Protein AF-A0A127MH99-F1 (afdb_monomer)

Solvent-accessible surface area (backbone atoms only — not comparable to full-atom values): 6522 Å² total; per-residue (Å²): 138,86,88,87,88,80,81,87,85,88,80,90,78,88,84,82,89,78,88,77,77,91,67,91,73,80,88,67,73,71,70,72,72,69,53,63,16,40,47,59,69,36,72,24,43,33,39,38,42,49,91,92,46,76,45,81,42,60,27,30,24,69,34,56,36,41,48,76,30,77,29,43,28,36,32,64,85,78,74,41,80,44,71,27,31,21,74,32,61,40,31,28,37,25,75,58,69,78,75,77,72,87,82,127

pLDDT: mean 72.12, std 19.81, range [32.78, 92.5]

Nearest PDB structures (foldseek):
  3vki-assembly1_A  TM=9.210E-01  e=1.189E-04  Salmonella enterica subsp. enterica serovar Typhimurium
  3tee-assembly1_A  TM=8.749E-01  e=6.529E-05  Salmonella enterica subsp. enterica serovar Typhimurium
  2d9t-assembly1_A  TM=5.971E-01  e=7.546E-01  Mus musculus
  4a4g-assembly1_A  TM=6.218E-01  e=1.970E+00  Homo sapiens
  3nfg-assembly3_E  TM=2.205E-01  e=3.379E+00  Nakaseomyces glabratus

Mean predicted aligned error: 15.26 Å

Foldseek 3Di:
DDDDDDDDDDDDDDDDDDDDDPPPDDPPPPVVVLQQWEAAQDWAWEWEDDPPDTDTFIWGFNHTDHAQDWGWIQGPVVRDIAIFGTNGRRYTYHYDDPPPDDDD

Secondary structure (DSSP, 8-state):
-----------------------------------SEE-TT-EEEEEEEETTEEEEEEEEESS-EETT-EEEEEETTTTEEEEEEEEETTEEEEE---------

Radius of gyration: 27.73 Å; Cα contacts (8 Å, |Δi|>4): 177; chains: 1; bounding box: 43×36×87 Å

Structure (mmCIF, N/CA/C/O backbone):
data_AF-A0A127MH99-F1
#
_entry.id   AF-A0A127MH99-F1
#
loop_
_atom_site.group_PDB
_atom_site.id
_atom_site.type_symbol
_atom_site.label_atom_id
_atom_site.label_alt_id
_atom_site.label_comp_id
_atom_site.label_asym_id
_atom_site.label_entity_id
_atom_site.label_seq_id
_atom_site.pdbx_PDB_ins_code
_atom_site.Cartn_x
_atom_site.Cartn_y
_atom_site.Cartn_z
_atom_site.occupancy
_atom_site.B_iso_or_equiv
_atom_site.auth_seq_id
_atom_site.auth_comp_id
_atom_site.auth_asym_id
_atom_site.auth_atom_id
_atom_site.pdbx_PDB_model_num
ATOM 1 N N . MET A 1 1 ? 27.116 -27.726 52.375 1.00 39.94 1 MET A N 1
ATOM 2 C CA . MET A 1 1 ? 28.547 -27.568 52.052 1.00 39.94 1 MET A CA 1
ATOM 3 C C . MET A 1 1 ? 28.714 -26.267 51.259 1.00 39.94 1 MET A C 1
ATOM 5 O O . MET A 1 1 ? 28.294 -26.234 50.119 1.00 39.94 1 MET A O 1
ATOM 9 N N . ILE A 1 2 ? 29.258 -25.223 51.912 1.00 38.53 2 ILE A N 1
ATOM 10 C CA . ILE A 1 2 ? 30.116 -24.149 51.346 1.00 38.53 2 ILE A CA 1
ATOM 11 C C . ILE A 1 2 ? 29.441 -22.999 50.529 1.00 38.53 2 ILE A C 1
ATOM 13 O O . ILE A 1 2 ? 29.317 -23.062 49.317 1.00 38.53 2 ILE A O 1
ATOM 17 N N . ILE A 1 3 ? 29.071 -21.929 51.267 1.00 45.03 3 ILE A N 1
ATOM 18 C CA . ILE A 1 3 ? 29.278 -20.463 51.057 1.00 45.03 3 ILE A CA 1
ATOM 19 C C . ILE A 1 3 ? 29.087 -19.783 49.675 1.00 45.03 3 ILE A C 1
ATOM 21 O O . ILE A 1 3 ? 29.873 -19.988 48.764 1.00 45.03 3 ILE A O 1
ATOM 25 N N . MET A 1 4 ? 28.252 -18.732 49.614 1.00 41.81 4 MET A N 1
ATOM 26 C CA . MET A 1 4 ? 28.762 -17.346 49.581 1.00 41.81 4 MET A CA 1
ATOM 27 C C . MET A 1 4 ? 27.664 -16.287 49.772 1.00 41.81 4 MET A C 1
ATOM 29 O O . MET A 1 4 ? 26.572 -16.341 49.223 1.00 41.81 4 MET A O 1
ATOM 33 N N . LEU A 1 5 ? 28.030 -15.311 50.589 1.00 44.31 5 LEU A N 1
ATOM 34 C CA . LEU A 1 5 ? 27.283 -14.187 51.126 1.00 44.31 5 LEU A CA 1
ATOM 35 C C . LEU A 1 5 ? 27.644 -12.922 50.340 1.00 44.31 5 LEU A C 1
ATOM 37 O O . LEU A 1 5 ? 28.825 -12.598 50.318 1.00 44.31 5 LEU A O 1
ATOM 41 N N . ARG A 1 6 ? 26.672 -12.152 49.834 1.00 35.34 6 ARG A N 1
ATOM 42 C CA . ARG A 1 6 ? 26.760 -10.683 49.661 1.00 35.34 6 ARG A CA 1
ATOM 43 C C . ARG A 1 6 ? 25.334 -10.115 49.760 1.00 35.34 6 ARG A C 1
ATOM 45 O O . ARG A 1 6 ? 24.523 -10.320 48.874 1.00 35.34 6 ARG A O 1
ATOM 52 N N . SER A 1 7 ? 24.930 -9.664 50.948 1.00 32.78 7 SER A N 1
ATOM 53 C CA . SER A 1 7 ? 24.936 -8.234 51.316 1.00 32.78 7 SER A CA 1
ATOM 54 C C . SER A 1 7 ? 23.817 -7.468 50.588 1.00 32.78 7 SER A C 1
ATOM 56 O O . SER A 1 7 ? 23.930 -7.172 49.412 1.00 32.78 7 SER A O 1
ATOM 58 N N . ILE A 1 8 ? 22.645 -7.334 51.216 1.00 51.75 8 ILE A N 1
ATOM 59 C CA . ILE A 1 8 ? 22.215 -6.133 51.966 1.00 51.75 8 ILE A CA 1
ATOM 60 C C . ILE A 1 8 ? 21.970 -4.939 51.035 1.00 51.75 8 ILE A C 1
ATOM 62 O O . ILE A 1 8 ? 22.873 -4.172 50.719 1.00 51.75 8 ILE A O 1
ATOM 66 N N . SER A 1 9 ? 20.701 -4.736 50.690 1.00 42.91 9 SER A N 1
ATOM 67 C CA . SER A 1 9 ? 20.164 -3.408 50.404 1.00 42.91 9 SER A CA 1
ATOM 68 C C . SER A 1 9 ? 19.031 -3.154 51.389 1.00 42.91 9 SER A C 1
ATOM 70 O O . SER A 1 9 ? 17.905 -3.606 51.205 1.00 42.91 9 SER A O 1
ATOM 72 N N . LEU A 1 10 ? 19.375 -2.479 52.485 1.00 46.94 10 LEU A N 1
ATOM 73 C CA . LEU A 1 10 ? 18.420 -1.794 53.343 1.00 46.94 10 LEU A CA 1
ATOM 74 C C . LEU A 1 10 ? 18.244 -0.391 52.757 1.00 46.94 10 LEU A C 1
ATOM 76 O O . LEU A 1 10 ? 19.194 0.388 52.749 1.00 46.94 10 LEU A O 1
ATOM 80 N N . ALA A 1 11 ? 17.045 -0.060 52.297 1.00 42.91 11 ALA A N 1
ATOM 81 C CA . ALA A 1 11 ? 16.624 1.327 52.165 1.00 42.91 11 ALA A CA 1
ATOM 82 C C . ALA A 1 11 ? 15.150 1.411 52.564 1.00 42.91 11 ALA A C 1
ATOM 84 O O . ALA A 1 11 ? 14.246 1.006 51.839 1.00 42.91 11 ALA A O 1
ATOM 85 N N . LEU A 1 12 ? 14.978 1.861 53.803 1.00 48.16 12 LEU A N 1
ATOM 86 C CA . LEU A 1 12 ? 13.741 2.215 54.479 1.00 48.16 12 LEU A CA 1
ATOM 87 C C . LEU A 1 12 ? 13.143 3.486 53.865 1.00 48.16 12 LEU A C 1
ATOM 89 O O . LEU A 1 12 ? 13.881 4.447 53.669 1.00 48.16 12 LEU A O 1
ATOM 93 N N . ALA A 1 13 ? 11.823 3.499 53.663 1.00 37.88 13 ALA A N 1
ATOM 94 C CA . ALA A 1 13 ? 10.897 4.628 53.881 1.00 37.88 13 ALA A CA 1
ATOM 95 C C . ALA A 1 13 ? 9.548 4.255 53.236 1.00 37.88 13 ALA A C 1
ATOM 97 O O . ALA A 1 13 ? 9.488 4.010 52.039 1.00 37.88 13 ALA A O 1
ATOM 98 N N . SER A 1 14 ? 8.513 3.973 54.037 1.00 43.38 14 SER A N 1
ATOM 99 C CA . SER A 1 14 ? 7.430 4.925 54.377 1.00 43.38 14 SER A CA 1
ATOM 100 C C . SER A 1 14 ? 6.638 5.351 53.132 1.00 43.38 14 SER A C 1
ATOM 102 O O . SER A 1 14 ? 7.197 5.957 52.235 1.00 43.38 14 SER A O 1
ATOM 104 N N . LEU A 1 15 ? 5.330 5.128 53.000 1.00 40.12 15 LEU A N 1
ATOM 105 C CA . LEU A 1 15 ? 4.267 5.432 53.956 1.00 40.12 15 LEU A CA 1
ATOM 106 C C . LEU A 1 15 ? 2.920 4.926 53.374 1.00 40.12 15 LEU A C 1
ATOM 108 O O . LEU A 1 15 ? 2.771 4.832 52.159 1.00 40.12 15 LEU A O 1
ATOM 112 N N . SER A 1 16 ? 1.936 4.735 54.255 1.00 49.38 16 SER A N 1
ATOM 113 C CA . SER A 1 16 ? 0.481 4.726 53.995 1.00 49.38 16 SER A CA 1
ATOM 114 C C . SER A 1 16 ? -0.209 3.442 53.512 1.00 49.38 16 SER A C 1
ATOM 116 O O . SER A 1 16 ? -0.425 3.174 52.336 1.0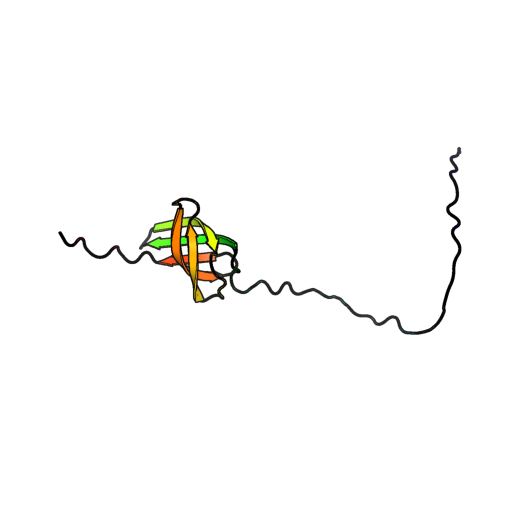0 49.38 16 SER A O 1
ATOM 118 N N . VAL A 1 17 ? -0.697 2.725 54.521 1.00 48.56 17 VAL A N 1
ATOM 119 C CA . VAL A 1 17 ? -1.978 2.006 54.559 1.00 48.56 17 VAL A CA 1
ATOM 120 C C . VAL A 1 17 ? -3.126 2.867 53.989 1.00 48.56 17 VAL A C 1
ATOM 122 O O . VAL A 1 17 ? -3.246 4.021 54.391 1.00 48.56 17 VAL A O 1
ATOM 125 N N . LEU A 1 18 ? -3.990 2.312 53.121 1.00 50.69 18 LEU A N 1
ATOM 126 C CA . LEU A 1 18 ? -5.421 2.020 53.390 1.00 50.69 18 LEU A CA 1
ATOM 127 C C . LEU A 1 18 ? -6.238 1.849 52.085 1.00 50.69 18 LEU A C 1
ATOM 129 O O . LEU A 1 18 ? -6.296 2.774 51.286 1.00 50.69 18 LEU A O 1
ATOM 133 N N . ALA A 1 19 ? -6.969 0.726 51.987 1.00 46.09 19 ALA A N 1
ATOM 134 C CA . ALA A 1 19 ? -8.054 0.433 51.028 1.00 46.09 19 ALA A CA 1
ATOM 135 C C . ALA A 1 19 ? -7.615 0.330 49.547 1.00 46.09 19 ALA A C 1
ATOM 137 O O . ALA A 1 19 ? -6.785 1.079 49.071 1.00 46.09 19 ALA A O 1
ATOM 138 N N . SER A 1 20 ? -8.090 -0.577 48.706 1.00 43.34 20 SER A N 1
ATOM 139 C CA . SER A 1 20 ? -9.340 -1.320 48.656 1.00 43.34 20 SER A CA 1
ATOM 140 C C . SER A 1 20 ? -9.129 -2.463 47.653 1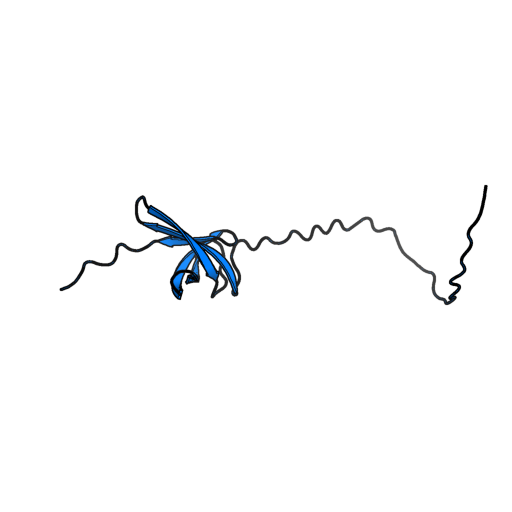.00 43.34 20 SER A C 1
ATOM 142 O O . SER A 1 20 ? -8.476 -2.239 46.643 1.00 43.34 20 SER A O 1
ATOM 144 N N . SER A 1 21 ? -9.724 -3.629 47.916 1.00 56.47 21 SER A N 1
ATOM 145 C CA . SER A 1 21 ? -10.147 -4.637 46.924 1.00 56.47 21 SER A CA 1
ATOM 146 C C . SER A 1 21 ? -9.095 -5.216 45.952 1.00 56.47 21 SER A C 1
ATOM 148 O O . SER A 1 21 ? -8.597 -4.498 45.089 1.00 56.47 21 SER A O 1
ATOM 150 N N . PRO A 1 22 ? -8.861 -6.547 45.912 1.00 50.28 22 PRO A N 1
ATOM 151 C CA . PRO A 1 22 ? -8.419 -7.150 44.663 1.00 50.28 22 PRO A CA 1
ATOM 152 C C . PRO A 1 22 ? -9.614 -7.072 43.703 1.00 50.28 22 PRO A C 1
ATOM 154 O O . PRO A 1 22 ? -10.499 -7.922 43.736 1.00 50.28 22 PRO A O 1
ATOM 157 N N . ALA A 1 23 ? -9.707 -6.003 42.913 1.00 54.59 23 ALA A N 1
ATOM 158 C CA . ALA A 1 23 ? -10.549 -6.005 41.731 1.00 54.59 23 ALA A CA 1
ATOM 159 C C . ALA A 1 23 ? -9.878 -6.950 40.734 1.00 54.59 23 ALA A C 1
ATOM 161 O O . ALA A 1 23 ? -8.818 -6.672 40.182 1.00 54.59 23 ALA A O 1
ATOM 162 N N . TRP A 1 24 ? -10.479 -8.121 40.590 1.00 62.88 24 TRP A N 1
ATOM 163 C CA . TRP A 1 24 ? -10.240 -9.021 39.483 1.00 62.88 24 TRP A CA 1
ATOM 164 C C . TRP A 1 24 ? -10.729 -8.315 38.214 1.00 62.88 24 TRP A C 1
ATOM 166 O O . TRP A 1 24 ? -11.925 -8.280 37.957 1.00 62.88 24 TRP A O 1
ATOM 176 N N . CYS A 1 25 ? -9.813 -7.670 37.505 1.00 63.56 25 CYS A N 1
ATOM 177 C CA . CYS A 1 25 ? -9.837 -7.241 36.101 1.00 63.56 25 CYS A CA 1
ATOM 178 C C . CYS A 1 25 ? -8.526 -6.451 35.949 1.00 63.56 25 CYS A C 1
ATOM 180 O O . CYS A 1 25 ? -8.201 -5.661 36.822 1.00 63.56 25 CYS A O 1
ATOM 182 N N . ASP A 1 26 ? -7.650 -6.709 34.985 1.00 56.97 26 ASP A N 1
ATOM 183 C CA . ASP A 1 26 ? -7.976 -6.586 33.572 1.00 56.97 26 ASP A CA 1
ATOM 184 C C . ASP A 1 26 ? -7.206 -7.604 32.709 1.00 56.97 26 ASP A C 1
ATOM 186 O O . ASP A 1 26 ? -5.983 -7.506 32.575 1.00 56.97 26 ASP A O 1
ATOM 190 N N . PRO A 1 27 ? -7.883 -8.528 32.007 1.00 61.50 27 PRO A N 1
ATOM 191 C CA . PRO A 1 27 ? -7.416 -8.974 30.705 1.00 61.50 27 PRO A CA 1
ATOM 192 C C . PRO A 1 27 ? -7.725 -7.865 29.688 1.00 61.50 27 PRO A C 1
ATOM 194 O O . PRO A 1 27 ? -8.646 -7.968 28.888 1.00 61.50 27 PRO A O 1
ATOM 197 N N . GLY A 1 28 ? -6.980 -6.763 29.756 1.00 53.03 28 GLY A N 1
ATOM 198 C CA . GLY A 1 28 ? -6.781 -5.911 28.591 1.00 53.03 28 GLY A CA 1
ATOM 199 C C . GLY A 1 28 ? -5.614 -6.509 27.810 1.00 53.03 28 GLY A C 1
ATOM 200 O O . GLY A 1 28 ? -4.507 -5.990 27.845 1.00 53.03 28 GLY A O 1
ATOM 201 N N . GLU A 1 29 ? -5.754 -7.638 27.111 1.00 52.28 29 GLU A N 1
ATOM 202 C CA . GLU A 1 29 ? -6.454 -7.664 25.819 1.00 52.28 29 GLU A CA 1
ATOM 203 C C . GLU A 1 29 ? -6.789 -6.246 25.344 1.00 52.28 29 GLU A C 1
ATOM 205 O O . GLU A 1 29 ? -7.934 -5.847 25.156 1.00 52.28 29 GLU A O 1
ATOM 210 N N . THR A 1 30 ? -5.734 -5.443 25.162 1.00 51.84 30 THR A N 1
ATOM 211 C CA . THR A 1 30 ? -5.752 -4.479 24.076 1.00 51.84 30 THR A CA 1
ATOM 212 C C . THR A 1 30 ? -5.984 -5.359 22.864 1.00 51.84 30 THR A C 1
ATOM 214 O O . THR A 1 30 ? -5.047 -5.960 22.343 1.00 51.84 30 THR A O 1
ATOM 217 N N . ALA A 1 31 ? -7.255 -5.550 22.509 1.00 48.16 31 ALA A N 1
ATOM 218 C CA . ALA A 1 31 ? -7.643 -5.904 21.172 1.00 48.16 31 ALA A CA 1
ATOM 219 C C . ALA A 1 31 ? -6.963 -4.830 20.343 1.00 48.16 31 ALA A C 1
ATOM 221 O O . ALA A 1 31 ? -7.422 -3.689 20.274 1.00 48.16 31 ALA A O 1
ATOM 222 N N . GLU A 1 32 ? -5.766 -5.175 19.871 1.00 46.62 32 GLU A N 1
ATOM 223 C CA . GLU A 1 32 ? -5.070 -4.498 18.813 1.00 46.62 32 GLU A CA 1
ATOM 224 C C . GLU A 1 32 ? -6.166 -4.350 17.783 1.00 46.62 32 GLU A C 1
ATOM 226 O O . GLU A 1 32 ? -6.659 -5.342 17.238 1.00 46.62 32 GLU A O 1
ATOM 231 N N . ALA A 1 33 ? -6.713 -3.138 17.700 1.00 46.81 33 ALA A N 1
ATOM 232 C CA . ALA A 1 33 ? -7.732 -2.800 16.746 1.00 46.81 33 ALA A CA 1
ATOM 233 C C . ALA A 1 33 ? -6.979 -2.903 15.438 1.00 46.81 33 ALA A C 1
ATOM 235 O O . ALA A 1 33 ? -6.430 -1.901 14.993 1.00 46.81 33 ALA A O 1
ATOM 236 N N . ALA A 1 34 ? -6.823 -4.134 14.933 1.00 50.41 34 ALA A N 1
ATOM 237 C CA . ALA A 1 34 ? -6.081 -4.450 13.740 1.00 50.41 34 ALA A CA 1
ATOM 238 C C . ALA A 1 34 ? -6.700 -3.500 12.741 1.00 50.41 34 ALA A C 1
ATOM 240 O O . ALA A 1 34 ? -7.906 -3.638 12.481 1.00 50.41 34 ALA A O 1
ATOM 241 N N . PRO A 1 35 ? -5.977 -2.438 12.341 1.00 55.91 35 PRO A N 1
ATOM 242 C CA . PRO A 1 35 ? -6.606 -1.385 11.590 1.00 55.91 35 PRO A CA 1
ATOM 243 C C . PRO A 1 35 ? -7.160 -2.121 10.388 1.00 55.91 35 PRO A C 1
ATOM 245 O O . PRO A 1 35 ? -6.428 -2.828 9.695 1.00 55.91 35 PRO A O 1
ATOM 248 N N . LEU A 1 36 ? -8.482 -2.084 10.205 1.00 66.00 36 LEU A N 1
ATOM 249 C CA . LEU A 1 36 ? -9.167 -2.789 9.116 1.00 66.00 36 LEU A CA 1
ATOM 250 C C . LEU A 1 36 ? -8.829 -2.117 7.769 1.00 66.00 36 LEU A C 1
ATOM 252 O O . LEU A 1 36 ? -9.664 -1.990 6.880 1.00 66.00 36 LEU A O 1
ATOM 256 N N . GLY A 1 37 ? -7.619 -1.591 7.652 1.00 78.25 37 GLY A N 1
ATOM 257 C CA . GLY A 1 37 ? -7.146 -0.561 6.771 1.00 78.25 37 GLY A CA 1
ATOM 258 C C . GLY A 1 37 ? -5.640 -0.397 6.933 1.00 78.25 37 GLY A C 1
ATOM 259 O O . GLY A 1 37 ? -4.951 -1.219 7.528 1.00 78.25 37 GLY A O 1
ATOM 260 N N . VAL A 1 38 ? -5.134 0.682 6.371 1.00 88.38 38 VAL A N 1
ATOM 261 C CA . VAL A 1 38 ? -3.716 1.023 6.351 1.00 88.38 38 VAL A CA 1
ATOM 262 C C . VAL A 1 38 ? -3.545 2.464 6.786 1.00 88.38 38 VAL A C 1
ATOM 264 O O . VAL A 1 38 ? -4.401 3.313 6.506 1.00 88.38 38 VAL A O 1
ATOM 267 N N . GLU A 1 39 ? -2.434 2.761 7.448 1.00 89.00 39 GLU A N 1
ATOM 268 C CA . GLU A 1 39 ? -2.104 4.120 7.852 1.00 89.00 39 GLU A CA 1
ATOM 269 C C . GLU A 1 39 ? -1.156 4.803 6.863 1.00 89.00 39 GLU A C 1
ATOM 271 O O . GLU A 1 39 ? -0.545 4.190 5.987 1.00 89.00 39 GLU A O 1
ATOM 276 N N . ARG A 1 40 ? -1.024 6.129 6.970 1.00 89.00 40 ARG A N 1
ATOM 277 C CA . ARG A 1 40 ? -0.026 6.850 6.176 1.00 89.00 40 ARG A CA 1
ATOM 278 C C . ARG A 1 40 ? 1.365 6.497 6.697 1.00 89.00 40 ARG A C 1
ATOM 280 O O . ARG A 1 40 ? 1.694 6.799 7.834 1.00 89.00 40 ARG A O 1
ATOM 287 N N . GLY A 1 41 ? 2.214 5.999 5.811 1.00 89.75 41 GLY A N 1
ATOM 288 C CA . GLY A 1 41 ? 3.589 5.623 6.109 1.00 89.75 41 GLY A CA 1
ATOM 289 C C . GLY A 1 41 ? 3.780 4.125 6.318 1.00 89.75 41 GLY A C 1
ATOM 290 O O . GLY A 1 41 ? 4.941 3.708 6.343 1.00 89.75 41 GLY A O 1
ATOM 291 N N . ASP A 1 42 ? 2.696 3.346 6.382 1.00 89.94 42 ASP A N 1
ATOM 292 C CA . ASP A 1 42 ? 2.759 1.891 6.502 1.00 89.94 42 ASP A CA 1
ATOM 293 C C . ASP A 1 42 ? 3.421 1.245 5.290 1.00 89.94 42 ASP A C 1
ATOM 295 O O . ASP A 1 42 ? 3.234 1.672 4.142 1.00 89.94 42 ASP A O 1
ATOM 299 N N . GLY A 1 43 ? 4.181 0.185 5.562 1.00 90.50 43 GLY A N 1
ATOM 300 C CA . GLY A 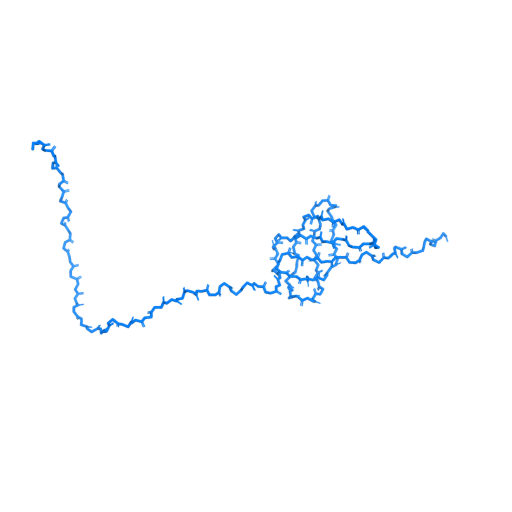1 43 ? 4.610 -0.762 4.544 1.00 90.50 43 GLY A CA 1
ATOM 301 C C . GLY A 1 43 ? 3.408 -1.581 4.095 1.00 90.50 43 GLY A C 1
ATOM 302 O O . GLY A 1 43 ? 2.739 -2.201 4.917 1.00 90.50 43 GLY A O 1
ATOM 303 N N . VAL A 1 44 ? 3.117 -1.563 2.799 1.00 92.12 44 VAL A N 1
ATOM 304 C CA . VAL A 1 44 ? 1.974 -2.285 2.233 1.00 92.12 44 VAL A CA 1
ATOM 305 C C . VAL A 1 44 ? 2.424 -3.148 1.067 1.00 92.12 44 VAL A C 1
ATOM 307 O O . VAL A 1 44 ? 3.321 -2.769 0.316 1.00 92.12 44 VAL A O 1
ATOM 310 N N . VAL A 1 45 ? 1.766 -4.283 0.878 1.00 91.88 45 VAL A N 1
ATOM 311 C CA . VAL A 1 45 ? 1.906 -5.127 -0.302 1.00 91.88 45 VAL A CA 1
ATOM 312 C C . VAL A 1 45 ? 0.932 -4.634 -1.364 1.00 91.88 45 VAL A C 1
ATOM 314 O O . VAL A 1 45 ? -0.282 -4.573 -1.162 1.00 91.88 45 VAL A O 1
ATOM 317 N N . LEU A 1 46 ? 1.489 -4.273 -2.510 1.00 90.50 46 LEU A N 1
ATOM 318 C CA . LEU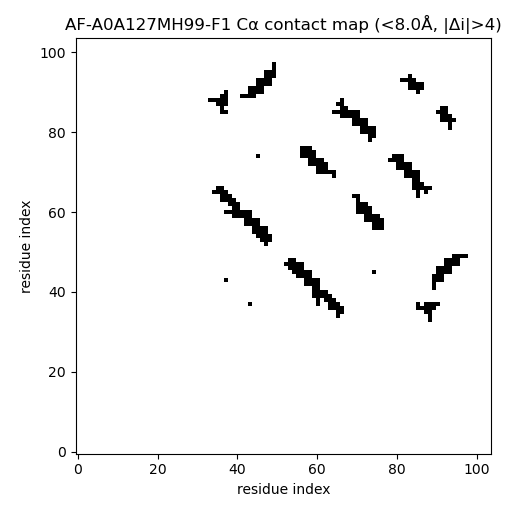 A 1 46 ? 0.773 -3.878 -3.708 1.00 90.50 46 LEU A CA 1
ATOM 319 C C . LEU A 1 46 ? 0.480 -5.119 -4.543 1.00 90.50 46 LEU A C 1
ATOM 321 O O . LEU A 1 46 ? 1.406 -5.784 -5.005 1.00 90.50 46 LEU A O 1
ATOM 325 N N . LEU A 1 47 ? -0.799 -5.402 -4.761 1.00 91.44 47 LEU A N 1
ATOM 326 C CA . LEU A 1 47 ? -1.277 -6.475 -5.617 1.00 91.44 47 LEU A CA 1
ATOM 327 C C . LEU A 1 47 ? -1.769 -5.898 -6.943 1.00 91.44 47 LEU A C 1
ATOM 329 O O . LEU A 1 47 ? -2.895 -5.411 -7.044 1.00 91.44 47 LEU A O 1
ATOM 333 N N . TYR A 1 48 ? -0.927 -5.938 -7.968 1.00 88.06 48 TYR A N 1
ATOM 334 C CA . TYR A 1 48 ? -1.319 -5.541 -9.315 1.00 88.06 48 TYR A CA 1
ATOM 335 C C . TYR A 1 48 ? -2.062 -6.684 -9.986 1.00 88.06 48 TYR A C 1
ATOM 337 O O . TYR A 1 48 ? -1.468 -7.735 -10.228 1.00 88.06 48 TYR A O 1
ATOM 345 N N . ARG A 1 49 ? -3.336 -6.459 -10.318 1.00 86.44 49 ARG A N 1
ATOM 346 C CA . ARG A 1 49 ? -4.165 -7.407 -11.068 1.00 86.44 49 ARG A CA 1
ATOM 347 C C . ARG A 1 49 ? -4.420 -6.860 -12.475 1.00 86.44 49 ARG A C 1
ATOM 349 O O . ARG A 1 49 ? -4.947 -5.758 -12.630 1.00 86.44 49 ARG A O 1
ATOM 356 N N . SER A 1 50 ? -4.016 -7.621 -13.495 1.00 82.44 50 SER A N 1
ATOM 357 C CA . SER A 1 50 ? -4.274 -7.326 -14.912 1.00 82.44 50 SER A CA 1
ATOM 358 C C . SER A 1 50 ? -4.596 -8.618 -15.668 1.00 82.44 50 SER A C 1
AT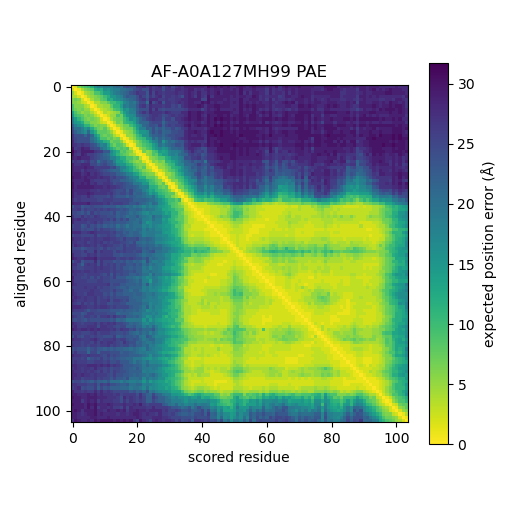OM 360 O O . SER A 1 50 ? -3.705 -9.380 -16.047 1.00 82.44 50 SER A O 1
ATOM 362 N N . GLY A 1 51 ? -5.887 -8.905 -15.853 1.00 82.00 51 GLY A N 1
ATOM 363 C CA . GLY A 1 51 ? -6.342 -10.166 -16.445 1.00 82.00 51 GLY A CA 1
ATOM 364 C C . GLY A 1 51 ? -5.899 -11.376 -15.612 1.00 82.00 51 GLY A C 1
ATOM 365 O O . GLY A 1 51 ? -6.290 -11.503 -14.458 1.00 82.00 51 GLY A O 1
ATOM 366 N N . MET A 1 52 ? -5.077 -12.254 -16.195 1.00 82.88 52 MET A N 1
ATOM 367 C CA . MET A 1 52 ? -4.516 -13.436 -15.514 1.00 82.88 52 MET A CA 1
ATOM 368 C C . MET A 1 52 ? -3.183 -13.160 -14.797 1.00 82.88 52 MET A C 1
ATOM 370 O O . MET A 1 52 ? -2.631 -14.061 -14.169 1.00 82.88 52 MET A O 1
ATOM 374 N N . LEU A 1 53 ? -2.632 -11.948 -14.914 1.00 82.81 53 LEU A N 1
ATOM 375 C CA . LEU A 1 53 ? -1.356 -11.587 -14.308 1.00 82.81 53 LEU A CA 1
ATOM 376 C C . LEU A 1 53 ? -1.582 -10.946 -12.936 1.00 82.81 53 LEU A C 1
ATOM 378 O O . LEU A 1 53 ? -2.237 -9.907 -12.825 1.00 82.81 53 LEU A O 1
ATOM 382 N N . GLU A 1 54 ? -0.984 -11.552 -11.913 1.00 88.50 54 GLU A N 1
ATOM 383 C CA . GLU A 1 54 ? -0.915 -11.018 -10.556 1.00 88.50 54 GLU A CA 1
ATOM 384 C C . GLU A 1 54 ? 0.549 -10.750 -10.192 1.00 88.50 54 GLU A C 1
ATOM 386 O O . GLU A 1 54 ? 1.378 -11.660 -10.201 1.00 88.50 54 GLU A O 1
ATOM 391 N N . ILE A 1 55 ? 0.879 -9.495 -9.883 1.00 87.69 55 ILE A N 1
ATOM 392 C CA . ILE A 1 55 ? 2.222 -9.099 -9.443 1.00 87.69 55 ILE A CA 1
ATOM 393 C C . ILE A 1 55 ? 2.130 -8.537 -8.033 1.00 87.69 55 ILE A C 1
ATOM 395 O O . ILE A 1 55 ? 1.310 -7.661 -7.754 1.00 87.69 55 ILE A O 1
ATOM 399 N N . ARG A 1 56 ? 3.020 -9.009 -7.161 1.00 90.62 56 ARG A N 1
ATOM 400 C CA . ARG A 1 56 ? 3.198 -8.486 -5.806 1.00 90.62 56 ARG A CA 1
ATOM 401 C C . ARG A 1 56 ? 4.412 -7.578 -5.770 1.00 90.62 56 ARG A C 1
ATOM 403 O O . ARG A 1 56 ? 5.467 -7.940 -6.285 1.00 90.62 56 ARG A O 1
ATOM 410 N N . ALA A 1 57 ? 4.254 -6.405 -5.179 1.00 88.50 57 ALA A N 1
ATOM 411 C CA . ALA A 1 57 ? 5.336 -5.452 -5.007 1.00 88.50 57 ALA A CA 1
ATOM 412 C C . ALA A 1 57 ? 5.260 -4.791 -3.634 1.00 88.50 57 ALA A C 1
ATOM 414 O O . ALA A 1 57 ? 4.175 -4.553 -3.110 1.00 88.50 57 ALA A O 1
ATOM 415 N N . ASP A 1 58 ? 6.411 -4.435 -3.080 1.00 90.88 58 ASP A N 1
ATOM 416 C CA . ASP A 1 58 ? 6.468 -3.661 -1.850 1.00 90.88 58 ASP A CA 1
ATOM 417 C C . ASP A 1 58 ? 6.166 -2.185 -2.120 1.00 90.88 58 ASP A C 1
ATOM 419 O O . ASP A 1 58 ? 6.681 -1.539 -3.046 1.00 90.88 58 ASP A O 1
ATOM 423 N N . GLY A 1 59 ? 5.294 -1.639 -1.287 1.00 91.50 59 GLY A N 1
ATOM 424 C CA . GLY A 1 59 ? 4.811 -0.279 -1.368 1.00 91.50 59 GLY A CA 1
ATOM 425 C C . GLY A 1 59 ? 4.854 0.420 -0.024 1.00 91.50 59 GLY A C 1
ATOM 426 O O . GLY A 1 59 ? 5.125 -0.163 1.025 1.00 91.50 59 GLY A O 1
ATOM 427 N N . ARG A 1 60 ? 4.589 1.721 -0.060 1.00 92.50 60 ARG A N 1
ATOM 428 C CA . ARG A 1 60 ? 4.382 2.521 1.141 1.00 92.50 60 ARG A CA 1
ATOM 429 C C . ARG A 1 60 ? 3.127 3.357 1.006 1.00 92.50 60 ARG A C 1
ATOM 431 O O . ARG A 1 60 ? 3.008 4.132 0.055 1.00 92.50 60 ARG A O 1
ATOM 438 N N . ALA A 1 61 ? 2.191 3.210 1.932 1.00 92.25 61 ALA A N 1
ATOM 439 C CA . ALA A 1 61 ? 0.962 3.985 1.917 1.00 92.25 61 ALA A CA 1
ATOM 440 C C . ALA A 1 61 ? 1.290 5.474 2.110 1.00 92.25 61 ALA A C 1
ATOM 442 O O . ALA A 1 61 ? 1.924 5.875 3.083 1.00 92.25 61 ALA A O 1
ATOM 443 N N . LEU A 1 62 ? 0.880 6.323 1.170 1.00 91.50 62 LEU A N 1
ATOM 444 C CA . LEU A 1 62 ? 1.030 7.779 1.283 1.00 91.50 62 LEU A CA 1
ATOM 445 C C . LEU A 1 62 ? -0.184 8.422 1.957 1.00 91.50 62 LEU A C 1
ATOM 447 O O . LEU A 1 62 ? -0.167 9.607 2.289 1.00 91.50 62 LEU A O 1
ATOM 451 N N . SER A 1 63 ? -1.256 7.662 2.147 1.00 89.00 63 SER A N 1
ATOM 452 C CA . SER A 1 63 ? -2.491 8.105 2.781 1.00 89.00 63 SER A CA 1
ATOM 453 C C . SER A 1 63 ? -3.108 6.948 3.547 1.00 89.00 63 SER A C 1
ATOM 455 O O . SER A 1 63 ? -2.989 5.802 3.122 1.00 89.00 63 SER A O 1
ATOM 457 N N . LYS A 1 64 ? -3.770 7.270 4.658 1.00 89.31 64 LYS A N 1
ATOM 458 C 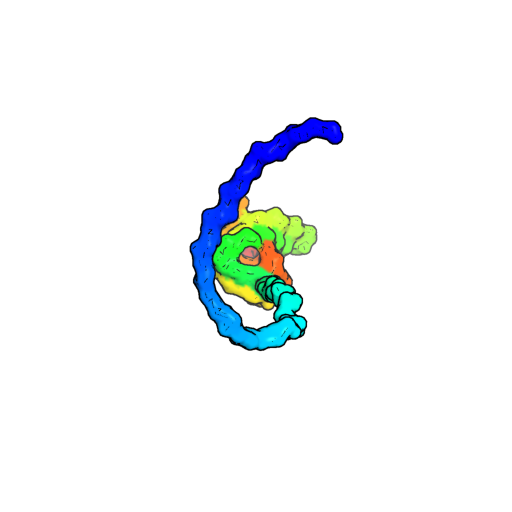CA . LYS A 1 64 ? -4.557 6.291 5.401 1.00 89.31 64 LYS A CA 1
ATOM 459 C C . LYS A 1 64 ? -5.816 5.923 4.624 1.00 89.31 64 LYS A C 1
ATOM 461 O O . LYS A 1 64 ? -6.379 6.779 3.938 1.00 89.31 64 LYS A O 1
ATOM 466 N N . GLY A 1 65 ? -6.281 4.695 4.782 1.00 87.88 65 GLY A N 1
ATOM 467 C CA . GLY A 1 65 ? -7.598 4.307 4.307 1.00 87.88 65 GLY A CA 1
ATOM 468 C C . GLY A 1 65 ? -8.054 2.964 4.842 1.00 87.88 65 GLY A C 1
ATOM 469 O O . GLY A 1 65 ? -7.241 2.109 5.176 1.00 87.88 65 GLY A O 1
ATOM 470 N N . ALA A 1 66 ? -9.366 2.800 4.943 1.00 88.69 66 ALA A N 1
ATOM 471 C CA . ALA A 1 66 ? -9.990 1.552 5.367 1.00 88.69 66 ALA A CA 1
ATOM 472 C C . ALA A 1 66 ? -10.171 0.591 4.184 1.00 88.69 66 ALA A C 1
ATOM 474 O O . ALA A 1 66 ? -10.107 1.004 3.026 1.00 88.69 66 ALA A O 1
ATOM 475 N N . LYS A 1 67 ? -10.447 -0.684 4.464 1.00 89.19 67 LYS A N 1
ATOM 476 C CA . LYS A 1 67 ? -10.850 -1.671 3.456 1.00 89.19 67 LYS A CA 1
ATOM 477 C C . LYS A 1 67 ? -11.942 -1.118 2.527 1.00 89.19 67 LYS A C 1
ATOM 479 O O . LYS A 1 67 ? -12.937 -0.560 2.980 1.00 89.19 67 LYS A O 1
ATOM 484 N N . GLY A 1 68 ? -11.749 -1.28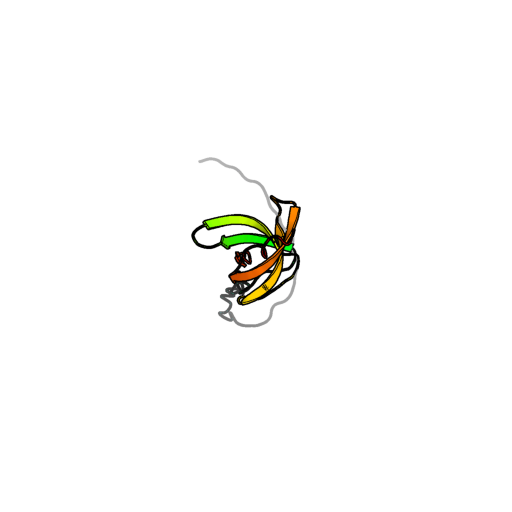3 1.223 1.00 89.69 68 GLY A N 1
ATOM 485 C CA . GLY A 1 68 ? -12.605 -0.760 0.158 1.00 89.69 68 GLY A CA 1
ATOM 486 C C . GLY A 1 68 ? -12.330 0.698 -0.221 1.00 89.69 68 GLY A C 1
ATOM 487 O O . GLY A 1 68 ? -12.868 1.177 -1.216 1.00 89.69 68 GLY A O 1
ATOM 488 N N . GLN A 1 69 ? -11.481 1.415 0.519 1.00 89.00 69 GLN A N 1
ATOM 489 C CA . GLN A 1 69 ? -11.148 2.800 0.212 1.00 89.00 69 GLN A CA 1
ATOM 490 C C . GLN A 1 69 ? -9.992 2.882 -0.783 1.00 89.00 69 GLN A C 1
ATOM 492 O O . GLN A 1 69 ? -8.995 2.167 -0.672 1.00 89.00 69 GLN A O 1
ATOM 497 N N . GLN A 1 70 ? -10.102 3.802 -1.741 1.00 91.06 70 GLN A N 1
ATOM 498 C CA . GLN A 1 70 ? -8.995 4.118 -2.630 1.00 91.06 70 GLN A CA 1
ATOM 499 C C . GLN A 1 70 ? -7.978 5.008 -1.914 1.00 91.06 70 GLN A C 1
ATOM 501 O O . GLN A 1 70 ? -8.306 6.106 -1.460 1.00 91.06 70 GLN A O 1
ATOM 506 N N . ILE A 1 71 ? -6.728 4.564 -1.879 1.00 91.88 71 ILE A N 1
ATOM 507 C CA . ILE A 1 71 ? -5.607 5.316 -1.328 1.00 91.88 71 ILE A CA 1
ATOM 508 C C . ILE A 1 71 ? -4.493 5.478 -2.352 1.00 91.88 71 ILE A C 1
ATOM 510 O O . ILE A 1 71 ? -4.437 4.818 -3.391 1.00 91.88 71 ILE A O 1
ATOM 514 N N . ARG A 1 72 ? -3.571 6.380 -2.030 1.00 91.81 72 ARG A N 1
ATOM 515 C CA . ARG A 1 72 ? -2.359 6.612 -2.801 1.00 91.81 72 ARG A CA 1
ATOM 516 C C . ARG A 1 72 ? -1.200 5.876 -2.143 1.00 91.81 72 ARG A C 1
ATOM 518 O O . ARG A 1 72 ? -0.964 6.039 -0.948 1.00 91.81 72 ARG A O 1
ATOM 525 N N . VAL A 1 73 ? -0.464 5.102 -2.927 1.00 92.19 73 VAL A N 1
ATOM 526 C CA . VAL A 1 73 ? 0.671 4.300 -2.470 1.00 92.19 73 VAL A CA 1
ATOM 527 C C . VAL A 1 73 ? 1.888 4.622 -3.321 1.00 92.19 73 VAL A C 1
ATOM 529 O O . VAL A 1 73 ? 1.790 4.816 -4.531 1.00 92.19 73 VAL A O 1
ATOM 532 N N . PHE A 1 74 ? 3.050 4.696 -2.692 1.00 91.19 74 PHE A N 1
ATOM 533 C CA . PHE A 1 74 ? 4.325 4.776 -3.379 1.00 91.19 74 PHE A CA 1
ATOM 534 C C . PHE A 1 74 ? 4.843 3.365 -3.644 1.00 91.19 74 PHE A C 1
ATOM 536 O O . PHE A 1 74 ? 5.141 2.631 -2.705 1.00 91.19 74 PHE A O 1
ATOM 543 N N . ASN A 1 75 ? 4.944 2.981 -4.913 1.00 90.56 75 ASN A N 1
ATOM 544 C CA . ASN A 1 75 ? 5.589 1.739 -5.312 1.00 90.56 75 ASN A CA 1
ATOM 545 C C . ASN A 1 75 ? 7.103 1.918 -5.183 1.00 90.56 75 ASN A C 1
ATOM 547 O O . ASN A 1 75 ? 7.695 2.738 -5.893 1.00 90.56 75 ASN A O 1
ATOM 551 N N . GLN A 1 76 ? 7.723 1.164 -4.276 1.00 84.00 76 GLN A N 1
ATOM 552 C CA . GLN A 1 76 ? 9.149 1.302 -3.998 1.00 84.00 76 GLN A CA 1
ATOM 553 C C . GLN A 1 76 ? 10.011 0.729 -5.130 1.00 84.00 76 GLN A C 1
ATOM 555 O O . GLN A 1 76 ? 11.074 1.277 -5.419 1.00 84.00 76 GLN A O 1
ATOM 560 N N . ALA A 1 77 ? 9.526 -0.304 -5.826 1.00 79.44 77 ALA A N 1
ATOM 561 C CA . ALA A 1 77 ? 10.231 -0.945 -6.932 1.00 79.44 77 ALA A CA 1
ATOM 562 C C . ALA A 1 77 ? 10.335 -0.032 -8.165 1.00 79.44 77 ALA A C 1
ATOM 564 O O . ALA A 1 77 ? 11.404 0.106 -8.755 1.00 79.44 77 ALA A O 1
ATOM 565 N N . THR A 1 78 ? 9.242 0.636 -8.546 1.00 82.12 78 THR A N 1
ATOM 566 C CA . THR A 1 78 ? 9.213 1.500 -9.742 1.00 82.12 78 THR A CA 1
ATOM 567 C C . THR A 1 78 ? 9.381 2.984 -9.430 1.00 82.12 78 THR A C 1
ATOM 569 O O . THR A 1 78 ? 9.422 3.794 -10.354 1.00 82.12 78 THR A O 1
ATOM 572 N N . ARG A 1 79 ? 9.410 3.364 -8.145 1.00 86.81 79 ARG A N 1
ATOM 573 C CA . ARG A 1 79 ? 9.421 4.758 -7.661 1.00 86.81 79 ARG A CA 1
ATOM 574 C C . ARG A 1 79 ? 8.274 5.600 -8.222 1.00 86.81 79 ARG A C 1
ATOM 576 O O . ARG A 1 79 ? 8.442 6.775 -8.543 1.00 86.81 79 ARG A O 1
ATOM 583 N N . ARG A 1 80 ? 7.098 4.989 -8.380 1.00 85.12 80 ARG A N 1
ATOM 584 C CA . ARG A 1 80 ? 5.902 5.657 -8.913 1.00 85.12 80 ARG A CA 1
ATOM 585 C C . ARG A 1 80 ? 4.803 5.678 -7.874 1.00 85.12 80 ARG A C 1
ATOM 587 O O . ARG A 1 80 ? 4.626 4.730 -7.117 1.00 85.12 80 ARG A O 1
ATOM 594 N N . THR A 1 81 ? 4.037 6.756 -7.885 1.00 89.50 81 THR A N 1
ATOM 595 C CA . THR A 1 81 ? 2.867 6.898 -7.031 1.00 89.50 81 THR A CA 1
ATOM 596 C C . THR A 1 81 ? 1.643 6.371 -7.754 1.00 89.50 81 THR A C 1
ATOM 598 O O . THR A 1 81 ? 1.313 6.846 -8.838 1.00 89.50 81 THR A O 1
ATOM 601 N N . ILE A 1 82 ? 0.983 5.389 -7.159 1.00 88.81 82 ILE A N 1
ATOM 602 C CA . ILE A 1 82 ? -0.090 4.631 -7.789 1.00 88.81 82 ILE A CA 1
ATOM 603 C C . ILE A 1 82 ? -1.308 4.647 -6.865 1.00 88.81 82 ILE A C 1
ATOM 605 O O . ILE A 1 82 ? -1.182 4.725 -5.642 1.00 88.81 82 ILE A O 1
ATOM 609 N N . SER A 1 83 ? -2.492 4.668 -7.465 1.00 89.19 83 SER A N 1
ATOM 610 C CA . SER A 1 83 ? -3.764 4.616 -6.753 1.00 89.19 83 SER A CA 1
ATOM 611 C C . SER A 1 83 ? -4.264 3.180 -6.740 1.00 89.19 83 SER A C 1
ATOM 613 O O . SER A 1 83 ? -4.240 2.513 -7.770 1.00 89.19 83 SER A O 1
ATOM 615 N N . GLY A 1 84 ? -4.696 2.716 -5.575 1.00 90.38 84 GLY A N 1
ATOM 616 C CA . GLY A 1 84 ? -5.225 1.371 -5.394 1.00 90.38 84 GLY A CA 1
ATOM 617 C C . GLY A 1 84 ? -6.259 1.337 -4.283 1.00 90.38 84 GLY A C 1
ATOM 618 O O . GLY A 1 84 ? -6.387 2.291 -3.515 1.00 90.38 84 GLY A O 1
ATOM 619 N N . VAL A 1 85 ? -7.003 0.245 -4.213 1.00 92.12 85 VAL A N 1
ATOM 620 C CA . VAL A 1 85 ? -8.048 0.012 -3.220 1.00 92.12 85 VAL A CA 1
ATOM 621 C C . VAL A 1 85 ? -7.487 -0.865 -2.112 1.00 92.12 85 VAL A C 1
ATOM 623 O O . VAL A 1 85 ? -6.890 -1.905 -2.378 1.00 92.12 85 VAL A O 1
ATOM 626 N N 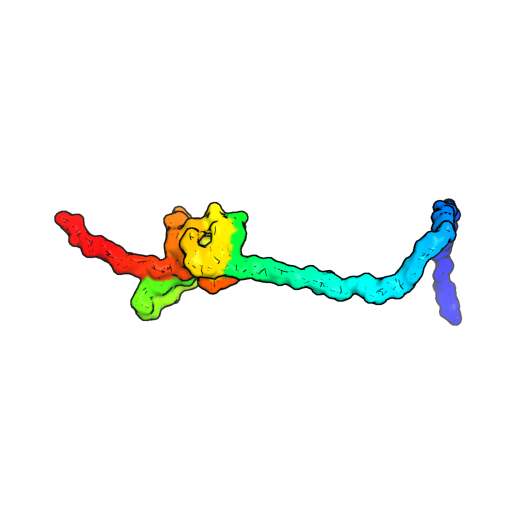. VAL A 1 86 ? -7.664 -0.450 -0.863 1.00 92.06 86 VAL A N 1
ATOM 627 C CA . VAL A 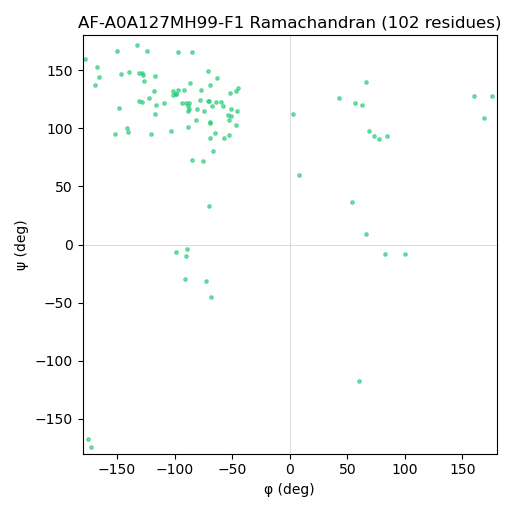1 86 ? -7.248 -1.249 0.294 1.00 92.06 86 VAL A CA 1
ATOM 628 C C . VAL A 1 86 ? -8.130 -2.494 0.367 1.00 92.06 86 VAL A C 1
ATOM 630 O O . VAL A 1 86 ? -9.344 -2.381 0.495 1.00 92.06 86 VAL A O 1
ATOM 633 N N . GLU A 1 87 ? -7.553 -3.687 0.280 1.00 89.56 87 GLU A N 1
ATOM 634 C CA . GLU A 1 87 ? -8.314 -4.943 0.407 1.00 89.56 87 GLU A CA 1
ATOM 635 C C . GLU A 1 87 ? -8.346 -5.426 1.864 1.00 89.56 87 GLU A C 1
ATOM 637 O O . GLU A 1 87 ? -9.319 -6.034 2.319 1.00 89.56 87 GLU A O 1
ATOM 642 N N . GLY A 1 88 ? -7.302 -5.094 2.620 1.00 85.94 88 GLY A N 1
ATOM 643 C CA . GLY A 1 88 ? -7.124 -5.501 4.003 1.00 85.94 88 GLY A CA 1
ATOM 644 C C . GLY A 1 88 ? -5.914 -4.822 4.649 1.00 85.94 88 GLY A C 1
ATOM 645 O O . GLY A 1 88 ? -5.292 -3.951 4.031 1.00 85.94 88 GLY A O 1
ATOM 646 N N . PRO A 1 89 ? -5.574 -5.208 5.887 1.00 84.75 89 PRO A N 1
ATOM 647 C CA . PRO A 1 89 ? -4.435 -4.646 6.604 1.00 84.75 89 PRO A CA 1
ATOM 648 C C . PRO A 1 89 ? -3.146 -4.898 5.821 1.00 84.75 89 PRO A C 1
ATOM 650 O O . PRO A 1 89 ? -2.823 -6.030 5.468 1.00 84.75 89 PRO A O 1
ATOM 653 N N . GLY A 1 90 ? -2.435 -3.823 5.496 1.00 86.75 90 GLY A N 1
ATOM 654 C CA . GLY A 1 90 ? -1.194 -3.890 4.727 1.00 86.75 90 GLY A CA 1
ATOM 655 C C . GLY A 1 90 ? -1.349 -4.359 3.275 1.00 86.75 90 GLY A C 1
ATOM 656 O O . GLY A 1 90 ? -0.334 -4.585 2.627 1.00 86.75 90 GLY A O 1
ATOM 657 N N . MET A 1 91 ? -2.565 -4.508 2.736 1.00 89.75 91 MET A N 1
ATOM 658 C CA . MET A 1 91 ? -2.795 -5.003 1.371 1.00 89.75 91 MET A CA 1
ATOM 659 C C . MET A 1 91 ? -3.580 -4.007 0.527 1.00 89.75 91 MET A C 1
ATOM 661 O O . MET A 1 91 ? -4.688 -3.593 0.877 1.00 89.75 91 MET A O 1
ATOM 665 N N . VAL A 1 92 ? -3.021 -3.667 -0.633 1.00 92.06 92 VAL A N 1
ATOM 666 C CA . VAL A 1 92 ? -3.625 -2.731 -1.581 1.00 92.06 92 VAL A CA 1
ATOM 667 C C . VAL A 1 92 ? -3.665 -3.357 -2.961 1.00 92.06 92 VAL A C 1
ATOM 669 O O . VAL A 1 92 ? -2.634 -3.706 -3.526 1.00 92.06 92 VAL A O 1
ATOM 672 N N . VAL A 1 93 ? -4.858 -3.444 -3.528 1.00 91.75 93 VAL A N 1
ATOM 673 C CA . VAL A 1 93 ? -5.088 -3.951 -4.875 1.00 91.75 93 VAL A CA 1
ATOM 674 C C . VAL A 1 93 ? -5.055 -2.797 -5.854 1.00 91.75 93 VAL A C 1
ATOM 676 O O . VAL A 1 93 ? -5.705 -1.770 -5.660 1.00 91.75 93 VAL A O 1
ATOM 679 N N . ILE A 1 94 ? -4.320 -2.981 -6.939 1.00 90.25 94 ILE A N 1
ATOM 680 C CA . ILE A 1 94 ? -4.269 -2.041 -8.046 1.00 90.25 94 ILE A CA 1
ATOM 681 C C . ILE A 1 94 ? -4.812 -2.753 -9.271 1.00 90.25 94 ILE A C 1
ATOM 683 O O . ILE A 1 94 ? -4.194 -3.676 -9.803 1.00 90.25 94 ILE A O 1
ATOM 687 N N . GLU A 1 95 ? -5.966 -2.292 -9.730 1.00 83.88 95 GLU A N 1
ATOM 688 C CA . GLU A 1 95 ? -6.488 -2.674 -11.031 1.00 83.88 95 GLU A CA 1
ATOM 689 C C . GLU A 1 95 ? -5.801 -1.799 -12.074 1.00 83.88 95 GLU A C 1
ATOM 691 O O . GLU A 1 95 ? -6.028 -0.589 -12.161 1.00 83.88 95 GLU A O 1
ATOM 696 N N . ALA A 1 96 ? -4.891 -2.400 -12.838 1.00 71.38 96 ALA A N 1
ATOM 697 C CA . ALA A 1 96 ? -4.332 -1.718 -13.987 1.00 71.38 96 ALA A CA 1
ATOM 698 C C . ALA A 1 96 ? -5.453 -1.600 -15.023 1.00 71.38 96 ALA A C 1
ATOM 700 O O . ALA A 1 96 ? -5.802 -2.585 -15.674 1.00 71.38 96 ALA A O 1
ATOM 701 N N . ALA A 1 97 ? -6.029 -0.402 -15.170 1.00 62.94 97 ALA A N 1
ATOM 702 C CA . ALA A 1 97 ? -6.888 -0.131 -16.313 1.00 62.94 97 ALA A CA 1
ATOM 703 C C . ALA A 1 97 ? -6.103 -0.529 -17.574 1.00 62.94 97 ALA A C 1
ATOM 705 O O . ALA A 1 97 ? -4.933 -0.136 -17.680 1.00 62.94 97 ALA A O 1
ATOM 706 N N . PRO A 1 98 ? -6.688 -1.317 -18.498 1.00 58.66 98 PRO A N 1
ATOM 707 C CA . PRO A 1 98 ? -6.024 -1.644 -19.749 1.00 58.66 98 PRO A CA 1
ATOM 708 C C . PRO A 1 98 ? -5.631 -0.316 -20.381 1.00 58.66 98 PRO A C 1
ATOM 710 O O . PRO A 1 98 ? -6.500 0.503 -20.686 1.00 58.66 98 PRO A O 1
ATOM 713 N N . SER A 1 99 ? -4.321 -0.062 -20.438 1.00 61.12 99 SER A N 1
ATOM 714 C CA . SER A 1 99 ? -3.744 1.218 -20.835 1.00 61.12 99 SER A CA 1
ATOM 715 C C . SER A 1 99 ? -4.460 1.684 -22.088 1.00 61.12 99 SER A C 1
ATOM 717 O O . SER A 1 99 ? -4.429 0.980 -23.102 1.00 61.12 99 SER A O 1
ATOM 719 N N . ALA A 1 100 ? -5.187 2.796 -21.969 1.00 52.47 100 ALA A N 1
ATOM 720 C CA . ALA A 1 100 ? -6.068 3.273 -23.014 1.00 52.47 100 ALA A CA 1
ATOM 721 C C . ALA A 1 100 ? -5.295 3.323 -24.337 1.00 52.47 100 ALA A C 1
ATOM 723 O O . ALA A 1 100 ? -4.275 3.997 -24.444 1.00 52.47 100 ALA A O 1
ATOM 724 N N . ARG A 1 101 ? -5.777 2.502 -25.275 1.00 55.62 101 ARG A N 1
ATOM 725 C CA . ARG A 1 101 ? -5.597 2.536 -26.729 1.00 55.62 101 ARG A CA 1
ATOM 726 C C . ARG A 1 101 ? -4.657 3.653 -27.196 1.00 55.62 101 ARG A C 1
ATOM 728 O O . ARG A 1 101 ? -5.021 4.823 -27.120 1.00 55.62 101 ARG A O 1
ATOM 735 N N . GLY A 1 102 ? -3.487 3.271 -27.711 1.00 52.06 102 GLY A N 1
ATOM 736 C CA . GLY A 1 102 ? -2.556 4.200 -28.345 1.00 52.06 102 GLY A CA 1
ATOM 737 C C . GLY A 1 102 ? -3.266 5.051 -29.395 1.00 52.06 102 GLY A C 1
ATOM 738 O O . GLY A 1 102 ? -3.694 4.536 -30.427 1.00 52.06 102 GLY A O 1
ATOM 739 N N . SER A 1 103 ? -3.422 6.338 -29.107 1.00 51.53 103 SER A N 1
ATOM 740 C CA . SER A 1 103 ? -3.757 7.349 -30.101 1.00 51.53 103 SER A CA 1
ATOM 741 C C . SER A 1 103 ? -2.440 7.849 -30.688 1.00 51.53 103 SER A C 1
ATOM 743 O O . SER A 1 103 ? -1.711 8.588 -30.021 1.00 51.53 103 SER A O 1
ATOM 745 N N . TRP A 1 104 ? -2.130 7.332 -31.875 1.00 62.03 104 TRP A N 1
ATOM 746 C CA . TRP A 1 104 ? -1.109 7.836 -32.790 1.00 62.03 104 TRP A CA 1
ATOM 747 C C . TRP A 1 104 ? -1.510 9.204 -33.343 1.00 62.03 104 TRP A C 1
ATOM 749 O O . TRP A 1 104 ? -2.736 9.444 -33.446 1.00 62.03 104 TRP A O 1
#

Sequence (104 aa):
MIIMLRSISLALASLSVLASSPAWCDPGETAEAAPLGVERGDGVVLLYRSGMLEIRADGRALSKGAKGQQIRVFNQATRRTISGVVEGPGMVVIEAAPSARGSW